Protein AF-A0A969NGX4-F1 (afdb_monomer)

Structure (mmCIF, N/CA/C/O backbone):
data_AF-A0A969NGX4-F1
#
_entry.id   AF-A0A969NGX4-F1
#
loop_
_atom_site.group_PDB
_atom_site.id
_atom_site.type_symbol
_atom_site.label_atom_id
_atom_site.label_alt_id
_atom_site.label_comp_id
_atom_site.label_asym_id
_atom_site.label_entity_id
_atom_site.label_seq_id
_atom_site.pdbx_PDB_ins_code
_atom_site.Cartn_x
_atom_site.Cartn_y
_atom_site.Cartn_z
_atom_site.occupancy
_atom_site.B_iso_or_equiv
_atom_site.auth_seq_id
_atom_site.auth_comp_id
_atom_site.auth_asym_id
_atom_site.auth_atom_id
_atom_site.pdbx_PDB_model_num
ATOM 1 N N . MET A 1 1 ? -13.660 48.968 74.681 1.00 56.00 1 MET A N 1
ATOM 2 C CA . MET A 1 1 ? -14.107 49.288 73.304 1.00 56.00 1 MET A CA 1
ATOM 3 C C . MET A 1 1 ? -13.063 50.127 72.550 1.00 56.00 1 MET A C 1
ATOM 5 O O . MET A 1 1 ? -13.351 51.250 72.179 1.00 56.00 1 MET A O 1
ATOM 9 N N . LYS A 1 2 ? -11.836 49.622 72.345 1.00 55.75 2 LYS A N 1
ATOM 10 C CA . LYS A 1 2 ? -10.842 50.194 71.397 1.00 55.75 2 LYS A CA 1
ATOM 11 C C . LYS A 1 2 ? -9.963 49.120 70.725 1.00 55.75 2 LYS A C 1
ATOM 13 O O . LYS A 1 2 ? -9.243 49.414 69.782 1.00 55.75 2 LYS A O 1
ATOM 18 N N . ASN A 1 3 ? -10.086 47.860 71.152 1.00 52.69 3 ASN A N 1
ATOM 19 C CA . ASN A 1 3 ? -9.136 46.796 70.815 1.00 52.69 3 ASN A CA 1
ATOM 20 C C . ASN A 1 3 ? -9.698 45.814 69.769 1.00 52.69 3 ASN A C 1
ATOM 22 O O . ASN A 1 3 ? -8.969 44.977 69.259 1.00 52.69 3 ASN A O 1
ATOM 26 N N . PHE A 1 4 ? -10.985 45.928 69.421 1.00 52.56 4 PHE A N 1
ATOM 27 C CA . PHE A 1 4 ? -11.617 45.094 68.391 1.00 52.56 4 PHE A CA 1
ATOM 28 C C . PHE A 1 4 ? -11.477 45.692 66.977 1.00 52.56 4 PHE A C 1
ATOM 30 O O . PHE A 1 4 ? -11.588 44.989 65.981 1.00 52.56 4 PHE A O 1
ATOM 37 N N . ALA A 1 5 ? -11.167 46.990 66.879 1.00 51.47 5 ALA A N 1
ATOM 38 C CA . ALA A 1 5 ? -11.031 47.696 65.603 1.00 51.47 5 ALA A CA 1
ATOM 39 C C . ALA A 1 5 ? -9.671 47.489 64.903 1.00 51.47 5 ALA A C 1
ATOM 41 O O . ALA A 1 5 ? -9.511 47.910 63.760 1.00 51.47 5 ALA A O 1
ATOM 42 N N . PHE A 1 6 ? -8.693 46.849 65.556 1.00 50.72 6 PHE A N 1
ATOM 43 C CA . PHE A 1 6 ? -7.379 46.582 64.952 1.00 50.72 6 PHE A CA 1
ATOM 44 C C . PHE A 1 6 ? -7.297 45.235 64.223 1.00 50.72 6 PHE A C 1
ATOM 46 O O . PHE A 1 6 ? -6.544 45.120 63.262 1.00 50.72 6 PHE A O 1
ATOM 53 N N . ILE A 1 7 ? -8.106 44.243 64.605 1.00 48.97 7 ILE A N 1
ATOM 54 C CA . ILE A 1 7 ? -8.082 42.912 63.973 1.00 48.97 7 ILE A CA 1
ATOM 55 C C . ILE A 1 7 ? -8.786 42.942 62.604 1.00 48.97 7 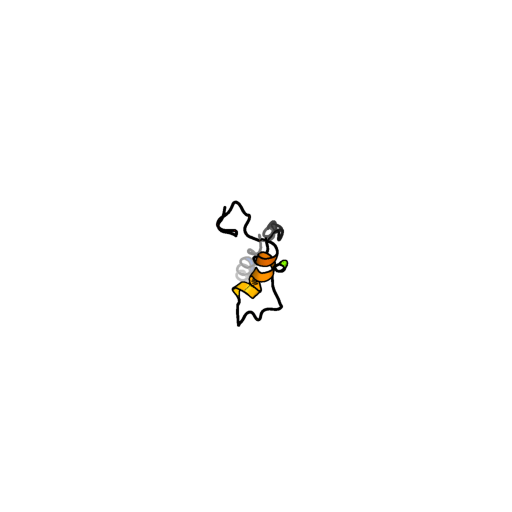ILE A C 1
ATOM 57 O O . ILE A 1 7 ? -8.354 42.283 61.663 1.00 48.97 7 ILE A O 1
ATOM 61 N N . ALA A 1 8 ? -9.802 43.795 62.436 1.00 41.97 8 ALA A N 1
ATOM 62 C CA . ALA A 1 8 ? -10.538 43.921 61.176 1.00 41.97 8 ALA A CA 1
ATOM 63 C C . ALA A 1 8 ? -9.748 44.601 60.035 1.00 41.97 8 ALA A C 1
ATOM 65 O O . ALA A 1 8 ? -10.154 44.508 58.881 1.00 41.97 8 ALA A O 1
ATOM 66 N N . LYS A 1 9 ? -8.617 45.267 60.319 1.00 43.44 9 LYS A N 1
ATOM 67 C CA . LYS A 1 9 ? -7.780 45.902 59.280 1.00 43.44 9 LYS A CA 1
ATOM 68 C C . LYS A 1 9 ? -6.698 44.990 58.697 1.00 43.44 9 LYS A C 1
ATOM 70 O O . LYS A 1 9 ? -6.031 45.394 57.753 1.00 43.44 9 LYS A O 1
ATOM 75 N N . LEU A 1 10 ? -6.542 43.769 59.212 1.00 46.91 10 LEU A N 1
ATOM 76 C CA . LEU A 1 10 ? -5.533 42.816 58.732 1.00 46.91 10 LEU A CA 1
ATOM 77 C C . LEU A 1 10 ? -6.090 41.777 57.739 1.00 46.91 10 LEU A C 1
ATOM 79 O O . LEU A 1 10 ? -5.330 40.989 57.194 1.00 46.91 10 LEU A O 1
ATOM 83 N N . LEU A 1 11 ? -7.397 41.812 57.448 1.00 49.91 11 LEU A N 1
ATOM 84 C CA . LEU A 1 11 ? -8.074 40.884 56.527 1.00 49.91 11 LEU A CA 1
ATOM 85 C C . LEU A 1 11 ? -8.686 41.566 55.288 1.00 49.91 11 LEU A C 1
ATOM 87 O O . LEU A 1 11 ? -9.555 40.995 54.640 1.00 49.91 11 LEU A O 1
ATOM 91 N N . PHE A 1 12 ? -8.244 42.778 54.939 1.00 50.88 12 PHE A N 1
ATOM 92 C CA . PHE A 1 12 ? -8.714 43.493 53.738 1.00 50.88 12 PHE A CA 1
ATOM 93 C C . PHE A 1 12 ? -7.566 43.964 52.832 1.00 50.88 12 PHE A C 1
ATOM 95 O O . PHE A 1 12 ? -7.658 44.983 52.156 1.00 50.88 12 PHE A O 1
ATOM 102 N N . GLY A 1 13 ? -6.443 43.250 52.853 1.00 49.19 13 GLY A N 1
ATOM 103 C CA . GLY A 1 13 ? -5.220 43.672 52.173 1.00 49.19 13 GLY A CA 1
ATOM 104 C C . GLY A 1 13 ? -4.517 42.557 51.421 1.00 49.19 13 GLY A C 1
ATOM 105 O O . GLY A 1 13 ? -3.296 42.555 51.398 1.00 49.19 13 GLY A O 1
ATOM 106 N N . LEU A 1 14 ? -5.240 41.586 50.857 1.00 62.12 14 LEU A N 1
ATOM 107 C CA . LEU A 1 14 ? -4.643 40.656 49.897 1.00 62.12 14 LEU A CA 1
ATOM 108 C C . LEU A 1 14 ? -5.716 39.968 49.039 1.00 62.12 14 LEU A C 1
ATOM 110 O O . LEU A 1 14 ? -6.297 38.979 49.469 1.00 62.12 14 LEU A O 1
ATOM 114 N N . ALA A 1 15 ? -5.982 40.518 47.849 1.00 52.91 15 ALA A N 1
ATOM 115 C CA . ALA A 1 15 ? -6.386 39.819 46.613 1.00 52.91 15 ALA A CA 1
ATOM 116 C C . ALA A 1 15 ? -6.993 40.825 45.607 1.00 52.91 15 ALA A C 1
ATOM 118 O O . ALA A 1 15 ? -7.810 41.644 46.026 1.00 52.91 15 ALA A O 1
ATOM 119 N N . PRO A 1 16 ? -6.748 40.732 44.284 1.00 50.66 16 PRO A N 1
ATOM 120 C CA . PRO A 1 16 ? -5.642 40.075 43.586 1.00 50.66 16 PRO A CA 1
ATOM 121 C C . PRO A 1 16 ? -5.043 40.948 42.451 1.00 50.66 16 PRO A C 1
ATOM 123 O O . PRO A 1 16 ? -5.729 41.360 41.517 1.00 50.66 16 PRO A O 1
ATOM 126 N N . LEU A 1 17 ? -3.721 41.142 42.459 1.00 61.28 17 LEU A N 1
ATOM 127 C CA . LEU A 1 17 ? -2.948 41.443 41.245 1.00 61.28 17 LEU A CA 1
ATOM 128 C C . LEU A 1 17 ? -2.850 40.152 40.414 1.00 61.28 17 LEU A C 1
ATOM 130 O O . LEU A 1 17 ? -1.853 39.444 40.497 1.00 61.28 17 LEU A O 1
ATOM 134 N N . ALA A 1 18 ? -3.900 39.787 39.675 1.00 61.09 18 ALA A N 1
ATOM 135 C CA . ALA A 1 18 ? -3.865 38.588 38.828 1.00 61.09 18 ALA A CA 1
ATOM 136 C C . ALA A 1 18 ? -4.792 38.655 37.601 1.00 61.09 18 ALA A C 1
ATOM 138 O O . ALA A 1 18 ? -5.416 37.661 37.250 1.00 61.09 18 ALA A O 1
ATOM 139 N N . LEU A 1 19 ? -4.887 39.806 36.923 1.00 59.56 19 LEU A N 1
ATOM 140 C CA . LEU A 1 19 ? -5.631 39.911 35.652 1.00 59.56 19 LEU A CA 1
ATOM 141 C C . LEU A 1 19 ? -4.750 40.001 34.392 1.00 59.56 19 LEU A C 1
ATOM 143 O O . LEU A 1 19 ? -5.257 40.313 33.324 1.00 59.56 19 LEU A O 1
ATOM 147 N N . PHE A 1 20 ? -3.456 39.669 34.464 1.00 61.62 20 PHE A N 1
ATOM 148 C CA . PHE A 1 20 ? -2.578 39.630 33.279 1.00 61.62 20 PHE A CA 1
ATOM 149 C C . PHE A 1 20 ? -1.936 38.259 33.038 1.00 61.62 20 PHE A C 1
ATOM 151 O O . PHE A 1 20 ? -0.764 38.166 32.690 1.00 61.62 20 PHE A O 1
ATOM 158 N N . SER A 1 21 ? -2.692 37.172 33.210 1.00 62.03 21 SER A N 1
ATOM 159 C CA . SER A 1 21 ? -2.204 35.831 32.862 1.00 62.03 21 SER A CA 1
ATOM 160 C C . SER 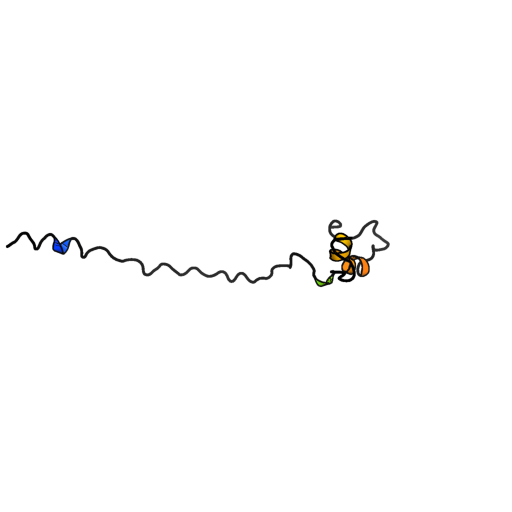A 1 21 ? -3.165 35.103 31.928 1.00 62.03 21 SER A C 1
ATOM 162 O O . SER A 1 21 ? -3.861 34.176 32.320 1.00 62.03 21 SER A O 1
ATOM 164 N N . CYS A 1 22 ? -3.228 35.571 30.683 1.00 55.50 22 CYS A N 1
ATOM 165 C CA . CYS A 1 22 ? -3.325 34.711 29.503 1.00 55.50 22 CYS A CA 1
ATOM 166 C C . CYS A 1 22 ? -3.299 35.584 28.251 1.00 55.50 22 CYS A C 1
ATOM 168 O O . CYS A 1 22 ? -4.328 36.022 27.750 1.00 55.50 22 CYS A O 1
ATOM 170 N N . ASN A 1 23 ? -2.101 35.819 27.732 1.00 60.53 23 ASN A N 1
ATOM 171 C CA . ASN A 1 23 ? -1.938 35.932 26.291 1.00 60.53 23 ASN A CA 1
ATOM 172 C C . ASN A 1 23 ? -0.950 34.837 25.899 1.00 60.53 23 ASN A C 1
ATOM 174 O O . ASN A 1 23 ? 0.222 35.079 25.627 1.00 60.53 23 ASN A O 1
ATOM 178 N N . SER A 1 24 ? -1.408 33.592 26.047 1.00 59.62 24 SER A N 1
ATOM 179 C CA . SER A 1 24 ? -0.737 32.467 25.421 1.00 59.62 24 SER A CA 1
ATOM 180 C C . SER A 1 24 ? -1.174 32.534 23.970 1.00 59.62 24 SER A C 1
ATOM 182 O O . SER A 1 24 ? -2.318 32.211 23.652 1.00 59.62 24 SER A O 1
ATOM 184 N N . SER A 1 25 ? -0.306 33.077 23.118 1.00 60.06 25 SER A N 1
ATOM 185 C CA . SER A 1 25 ? -0.435 32.928 21.677 1.00 60.06 25 SER A CA 1
ATOM 186 C C . SER A 1 25 ? -0.619 31.436 21.417 1.00 60.06 25 SER A C 1
ATOM 188 O O . SER A 1 25 ? 0.319 30.663 21.599 1.00 60.06 25 SER A O 1
ATOM 190 N N . GLN A 1 26 ? -1.841 31.015 21.084 1.00 60.22 26 GLN A N 1
ATOM 191 C CA . GLN A 1 26 ? -2.050 29.695 20.518 1.00 60.22 26 GLN A CA 1
ATOM 192 C C . GLN A 1 26 ? -1.281 29.700 19.205 1.00 60.22 26 GLN A C 1
ATOM 194 O O . GLN A 1 26 ? -1.705 30.327 18.235 1.00 60.22 26 GLN A O 1
ATOM 199 N N . GLU A 1 27 ? -0.123 29.046 19.191 1.00 59.66 27 GLU A N 1
ATOM 200 C CA . GLU A 1 27 ? 0.433 28.574 17.938 1.00 59.66 27 GLU A CA 1
ATOM 201 C C . GLU A 1 27 ? -0.649 27.697 17.314 1.00 59.66 27 GLU A C 1
ATOM 203 O O . GLU A 1 27 ? -1.024 26.650 17.849 1.00 59.66 27 GLU A O 1
ATOM 208 N N . VAL A 1 28 ? -1.232 28.187 16.221 1.00 58.22 28 VAL A N 1
ATOM 209 C CA . VAL A 1 28 ? -2.058 27.369 15.348 1.00 58.22 28 VAL A CA 1
ATOM 210 C C . VAL A 1 28 ? -1.107 26.316 14.806 1.00 58.22 28 VAL A C 1
ATOM 212 O O . VAL A 1 28 ? -0.359 26.578 13.869 1.00 58.22 28 VAL A O 1
ATOM 215 N N . VAL A 1 29 ? -1.092 25.144 15.439 1.00 63.16 29 VAL A N 1
ATOM 216 C CA . VAL A 1 29 ? -0.505 23.944 14.855 1.00 63.16 29 VAL A CA 1
ATOM 217 C C . VAL A 1 29 ? -1.354 23.658 13.624 1.00 63.16 29 VAL A C 1
ATOM 219 O O . VAL A 1 29 ? -2.422 23.044 13.713 1.00 63.16 29 VAL A O 1
ATOM 222 N N . THR A 1 30 ? -0.936 24.190 12.475 1.00 61.25 30 THR A N 1
ATOM 223 C CA . THR A 1 30 ? -1.455 23.727 11.198 1.00 61.25 30 THR A CA 1
ATOM 224 C C . THR A 1 30 ? -1.124 22.243 11.167 1.00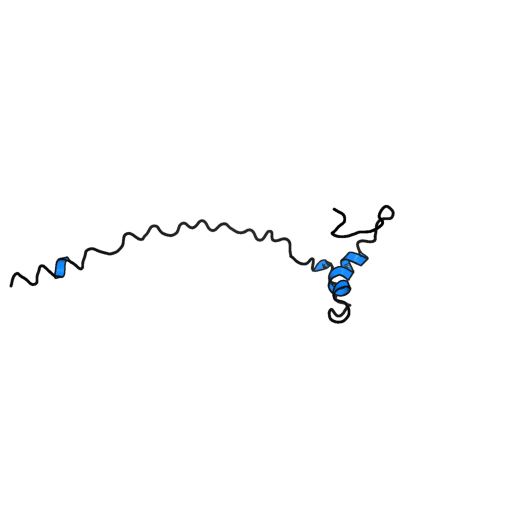 61.25 30 THR A C 1
ATOM 226 O O . THR A 1 30 ? 0.027 21.834 11.315 1.00 61.25 30 THR A O 1
ATOM 229 N N . ASN A 1 31 ? -2.162 21.409 11.126 1.00 63.72 31 ASN A N 1
ATOM 230 C CA . ASN A 1 31 ? -2.015 19.969 10.971 1.00 63.72 31 ASN A CA 1
ATOM 231 C C . ASN A 1 31 ? -1.576 19.685 9.527 1.00 63.72 31 ASN A C 1
ATOM 233 O O . ASN A 1 31 ? -2.256 18.976 8.796 1.00 63.72 31 ASN A O 1
ATOM 237 N N . ASP A 1 32 ? -0.416 20.199 9.124 1.00 66.12 32 ASP A N 1
ATOM 238 C CA . ASP A 1 32 ? 0.306 19.755 7.931 1.00 66.12 32 ASP A CA 1
ATOM 239 C C . ASP A 1 32 ? 1.014 18.421 8.241 1.00 66.12 32 ASP A C 1
ATOM 241 O O . ASP A 1 32 ? 2.144 18.162 7.830 1.00 66.12 32 ASP A O 1
ATOM 245 N N . ALA A 1 33 ? 0.366 17.582 9.055 1.00 74.31 33 ALA A N 1
ATOM 246 C CA . ALA A 1 33 ? 0.863 16.284 9.438 1.00 74.31 33 ALA A CA 1
ATOM 247 C C . ALA A 1 33 ? 0.798 15.397 8.199 1.00 74.31 33 ALA A C 1
ATOM 249 O O . ALA A 1 33 ? -0.285 15.017 7.751 1.00 74.31 33 ALA A O 1
ATOM 250 N N . VAL A 1 34 ? 1.968 15.066 7.653 1.00 79.12 34 VAL A N 1
ATOM 251 C CA . VAL A 1 34 ? 2.080 13.961 6.705 1.00 79.12 34 VAL A CA 1
ATOM 252 C C . VAL A 1 34 ? 1.492 12.733 7.404 1.00 79.12 34 VAL A C 1
ATOM 254 O O . VAL A 1 34 ? 1.935 12.404 8.513 1.00 79.12 34 VAL A O 1
ATOM 257 N N . PRO A 1 35 ? 0.458 12.095 6.831 1.00 83.94 35 PRO A N 1
ATOM 258 C CA . PRO A 1 35 ? -0.165 10.953 7.468 1.00 83.94 35 PRO A CA 1
ATOM 259 C C . PRO A 1 35 ? 0.883 9.859 7.669 1.00 83.94 35 PRO A C 1
ATOM 261 O O . PRO A 1 35 ? 1.670 9.557 6.777 1.00 83.94 35 PRO A O 1
ATOM 264 N N . ALA A 1 36 ? 0.886 9.243 8.852 1.00 86.31 36 ALA A N 1
ATOM 265 C CA . ALA A 1 36 ? 1.819 8.159 9.165 1.00 86.31 36 ALA A CA 1
ATOM 266 C C . ALA A 1 36 ? 1.624 6.926 8.263 1.00 86.31 36 ALA A C 1
ATOM 268 O O . ALA A 1 36 ? 2.498 6.066 8.192 1.00 86.31 36 ALA A O 1
ATOM 269 N N . LEU A 1 37 ? 0.465 6.832 7.605 1.00 89.44 37 LEU A N 1
ATOM 270 C CA . LEU A 1 37 ? 0.108 5.755 6.703 1.00 89.44 37 LEU A CA 1
ATOM 271 C C . LEU A 1 37 ? -0.581 6.310 5.455 1.00 89.44 37 LEU A C 1
ATOM 273 O O . LEU A 1 37 ? -1.582 7.022 5.545 1.00 89.44 37 LEU A O 1
ATOM 277 N N . GLU A 1 38 ? -0.078 5.902 4.298 1.00 92.69 38 GLU A N 1
ATOM 278 C CA . GLU A 1 38 ? -0.645 6.221 2.992 1.00 92.69 38 GLU A CA 1
ATOM 279 C C . GLU A 1 38 ? -1.827 5.291 2.685 1.00 92.69 38 GLU A C 1
ATOM 281 O O . GLU A 1 38 ? -1.684 4.243 2.055 1.00 92.69 38 GLU A O 1
ATOM 286 N N . LEU A 1 39 ? -3.021 5.669 3.150 1.00 94.94 39 LEU A N 1
ATOM 287 C CA . LEU A 1 39 ? -4.232 4.837 3.054 1.00 94.94 39 LEU A CA 1
ATOM 288 C C . LEU A 1 39 ? -4.616 4.460 1.615 1.00 94.94 39 LEU A C 1
ATOM 290 O O . LEU A 1 39 ? -5.282 3.451 1.403 1.00 94.94 39 LEU A O 1
ATOM 294 N N . GLN A 1 40 ? -4.186 5.250 0.633 1.00 95.38 40 GLN A N 1
ATOM 295 C CA . GLN A 1 40 ? -4.426 4.997 -0.789 1.00 95.38 40 GLN A CA 1
ATOM 296 C C . GLN A 1 40 ? -3.767 3.714 -1.315 1.00 95.38 40 GLN A C 1
ATOM 298 O O . GLN A 1 40 ? -4.186 3.209 -2.353 1.00 95.38 40 GLN A O 1
ATOM 303 N N . TYR A 1 41 ? -2.766 3.175 -0.611 1.00 96.94 41 TYR A N 1
ATOM 304 C CA . TYR A 1 41 ? -2.055 1.958 -1.013 1.00 96.94 41 TYR A CA 1
ATOM 305 C C . TYR A 1 41 ? -2.529 0.687 -0.298 1.00 96.94 41 TYR A C 1
ATOM 307 O O . TYR A 1 41 ? -2.015 -0.394 -0.595 1.00 96.94 41 TYR A O 1
ATOM 315 N N . ILE A 1 42 ? -3.516 0.794 0.598 1.00 97.56 42 ILE A N 1
ATOM 316 C CA . ILE A 1 42 ? -4.104 -0.360 1.285 1.00 97.56 42 ILE A CA 1
ATOM 317 C C . ILE A 1 42 ? -4.786 -1.279 0.262 1.00 97.56 42 ILE A C 1
ATOM 319 O O . ILE A 1 42 ? -5.740 -0.886 -0.414 1.00 97.56 42 ILE A O 1
ATOM 323 N N . ASP A 1 43 ? -4.351 -2.535 0.208 1.00 98.06 43 ASP A N 1
ATOM 324 C CA . ASP A 1 43 ? -5.028 -3.597 -0.529 1.00 98.06 43 ASP A CA 1
ATOM 325 C C . ASP A 1 43 ? -6.043 -4.301 0.381 1.00 98.06 43 ASP A C 1
ATOM 327 O O . ASP A 1 43 ? -5.766 -5.315 1.022 1.00 98.06 43 ASP A O 1
ATOM 331 N N . SER A 1 44 ? -7.258 -3.751 0.422 1.00 97.56 44 SER A N 1
ATOM 332 C CA . SER A 1 44 ? -8.363 -4.287 1.235 1.00 97.56 44 SER A CA 1
ATOM 333 C C . SER A 1 44 ? -8.868 -5.675 0.814 1.00 97.56 44 SER A C 1
ATOM 335 O O . SER A 1 44 ? -9.739 -6.229 1.484 1.00 97.56 44 SER A O 1
ATOM 337 N N . THR A 1 45 ? -8.346 -6.249 -0.277 1.00 98.19 45 THR A N 1
ATOM 338 C CA . THR A 1 45 ? -8.670 -7.625 -0.682 1.00 98.19 45 THR A CA 1
ATOM 339 C C . THR A 1 45 ? -7.890 -8.671 0.115 1.00 98.19 45 THR A C 1
ATOM 341 O O . THR A 1 45 ? -8.290 -9.836 0.149 1.00 98.19 45 THR A O 1
ATOM 344 N N . VAL A 1 46 ? -6.817 -8.258 0.797 1.00 98.62 46 VAL A N 1
ATOM 345 C CA . VAL A 1 46 ? -5.978 -9.114 1.637 1.00 98.62 46 VAL A CA 1
ATOM 346 C C . VAL A 1 46 ? -6.384 -8.967 3.098 1.00 98.62 46 VAL A C 1
ATOM 348 O O . VAL A 1 46 ? -6.525 -7.863 3.616 1.00 98.62 46 VAL A O 1
ATOM 351 N N . ASN A 1 47 ? -6.575 -10.087 3.795 1.00 98.31 47 ASN A N 1
ATOM 352 C CA . ASN A 1 47 ? -6.789 -10.050 5.236 1.00 98.31 47 ASN A CA 1
ATOM 353 C C . ASN A 1 47 ? -5.461 -9.690 5.934 1.00 98.31 47 ASN A C 1
ATOM 355 O O . ASN A 1 47 ? -4.476 -10.413 5.760 1.00 98.31 47 ASN A O 1
ATOM 359 N N . PRO A 1 48 ? -5.413 -8.632 6.764 1.00 98.00 48 PRO A N 1
ATOM 360 C CA . PRO A 1 48 ? -4.183 -8.224 7.444 1.00 98.00 48 PRO A CA 1
ATOM 361 C C . PRO A 1 48 ? -3.608 -9.288 8.389 1.00 98.00 48 PRO A C 1
ATOM 363 O O . PRO A 1 48 ? -2.422 -9.234 8.701 1.00 98.00 48 PRO A O 1
ATOM 366 N N . GLY A 1 49 ? -4.426 -10.233 8.866 1.00 98.44 49 GLY A N 1
ATOM 367 C CA . GLY A 1 49 ? -3.959 -11.352 9.689 1.00 98.44 49 GLY A CA 1
ATOM 368 C C . GLY A 1 49 ? -3.186 -12.419 8.908 1.00 98.44 49 GLY A C 1
ATOM 369 O O . GLY A 1 49 ? -2.401 -13.144 9.515 1.00 98.44 49 GLY A O 1
ATOM 370 N N . ASP A 1 50 ? -3.389 -12.494 7.590 1.00 98.56 50 ASP A N 1
ATOM 371 C CA . ASP A 1 50 ? -2.731 -13.470 6.718 1.00 98.56 50 ASP A CA 1
ATOM 372 C C . ASP A 1 50 ? -1.431 -12.893 6.137 1.00 98.56 50 ASP A C 1
ATOM 374 O O . ASP A 1 50 ? -0.390 -13.547 6.179 1.00 98.56 50 ASP A O 1
ATOM 378 N N . ASP A 1 51 ? -1.474 -11.649 5.644 1.00 98.62 51 ASP A N 1
ATOM 379 C CA . ASP A 1 51 ? -0.298 -10.917 5.166 1.00 98.62 51 ASP A CA 1
ATOM 380 C C . ASP A 1 51 ? -0.463 -9.404 5.379 1.00 98.62 51 ASP A C 1
ATOM 382 O O . ASP A 1 51 ? -1.052 -8.680 4.571 1.00 98.62 51 ASP A O 1
ATOM 386 N N . PHE A 1 52 ? 0.082 -8.908 6.490 1.00 98.06 52 PHE A N 1
ATOM 387 C CA . PHE A 1 52 ? 0.021 -7.485 6.817 1.00 98.06 52 PHE A CA 1
ATOM 388 C C . PHE A 1 52 ? 0.845 -6.619 5.855 1.00 98.06 52 PHE A C 1
ATOM 390 O O . PHE A 1 52 ? 0.470 -5.478 5.583 1.00 98.06 52 PHE A O 1
ATOM 397 N N . PHE A 1 53 ? 1.961 -7.137 5.330 1.00 97.44 53 PHE A N 1
ATOM 398 C CA . PHE A 1 53 ? 2.808 -6.373 4.417 1.00 97.44 53 PHE A CA 1
ATOM 399 C C . PHE A 1 53 ? 2.078 -6.125 3.100 1.00 97.44 53 PHE A C 1
ATOM 401 O O . PHE A 1 53 ? 2.037 -4.981 2.638 1.00 97.44 53 PHE A O 1
ATOM 408 N N . GLN A 1 54 ? 1.452 -7.165 2.548 1.00 98.38 54 GLN A N 1
ATOM 409 C CA . GLN A 1 54 ? 0.644 -7.057 1.342 1.00 98.38 54 GLN A CA 1
ATOM 410 C C . GLN A 1 54 ? -0.622 -6.224 1.578 1.00 98.38 54 GLN A C 1
ATOM 412 O O . GLN A 1 54 ? -0.954 -5.397 0.736 1.00 98.38 54 GLN A O 1
ATOM 417 N N . PHE A 1 55 ? -1.294 -6.365 2.725 1.00 98.44 55 PHE A N 1
ATOM 418 C CA . PHE A 1 55 ? -2.447 -5.521 3.059 1.00 98.44 55 PHE A CA 1
ATOM 419 C C . PHE A 1 55 ? -2.090 -4.027 3.063 1.00 98.44 55 PHE A C 1
ATOM 421 O O . PHE A 1 55 ? -2.811 -3.216 2.489 1.00 98.44 55 PHE A O 1
ATOM 428 N N . VAL A 1 56 ? -0.972 -3.649 3.689 1.00 97.62 56 VAL A N 1
ATOM 429 C CA . VAL A 1 56 ? -0.580 -2.237 3.816 1.00 97.62 56 VAL A CA 1
ATOM 430 C C . VAL A 1 56 ? 0.022 -1.670 2.529 1.00 97.62 56 VAL A C 1
ATOM 432 O O . VAL A 1 56 ? -0.240 -0.516 2.199 1.00 97.62 56 VAL A O 1
ATOM 435 N N . ASN A 1 57 ? 0.833 -2.453 1.812 1.00 97.44 57 ASN A N 1
ATOM 436 C CA . ASN A 1 57 ? 1.660 -1.953 0.708 1.00 97.44 57 ASN A CA 1
ATOM 437 C C . ASN A 1 57 ? 1.243 -2.481 -0.671 1.00 97.44 57 ASN A C 1
ATOM 439 O O . ASN A 1 57 ? 1.857 -2.104 -1.668 1.00 97.44 57 ASN A O 1
ATOM 443 N N . GLY A 1 58 ? 0.234 -3.350 -0.761 1.00 97.81 58 GLY A N 1
ATOM 444 C CA . GLY A 1 58 ? -0.132 -4.047 -1.996 1.00 97.81 58 GLY A CA 1
ATOM 445 C C . GLY A 1 58 ? -0.483 -3.109 -3.151 1.00 97.81 58 GLY A C 1
ATOM 446 O O . GLY A 1 58 ? -0.058 -3.348 -4.283 1.00 97.81 58 GLY A O 1
ATOM 447 N N . GLY A 1 59 ? -1.168 -1.997 -2.867 1.00 98.06 59 GLY A N 1
ATOM 448 C CA . GLY A 1 59 ? -1.425 -0.951 -3.857 1.00 98.06 59 GLY A CA 1
ATOM 449 C C . GLY A 1 59 ? -0.137 -0.282 -4.341 1.00 98.06 59 GLY A C 1
ATOM 450 O O . GLY A 1 59 ? 0.072 -0.144 -5.543 1.00 98.06 59 GLY A O 1
ATOM 451 N N . TRP A 1 60 ? 0.777 0.050 -3.424 1.00 97.25 60 TRP A N 1
ATOM 452 C CA . TRP A 1 60 ? 2.058 0.666 -3.784 1.00 97.25 60 TRP A CA 1
ATOM 453 C C . TRP A 1 60 ? 2.902 -0.266 -4.656 1.00 97.25 60 TRP A C 1
ATOM 455 O O . TRP A 1 60 ? 3.418 0.167 -5.682 1.00 97.25 60 TRP A O 1
ATOM 465 N N . LEU A 1 61 ? 2.999 -1.549 -4.291 1.00 97.00 61 LEU A N 1
ATOM 466 C CA . LEU A 1 61 ? 3.756 -2.554 -5.048 1.00 97.00 61 LEU A CA 1
ATOM 467 C C . LEU A 1 61 ? 3.231 -2.716 -6.477 1.00 97.00 61 LEU A C 1
ATOM 469 O O . LEU A 1 61 ? 4.017 -2.891 -7.406 1.00 97.00 61 LEU A O 1
ATOM 473 N N . LYS A 1 62 ? 1.908 -2.648 -6.656 1.00 96.88 62 LYS A N 1
ATOM 474 C CA . LYS A 1 62 ? 1.268 -2.731 -7.972 1.00 96.88 62 LYS A CA 1
ATOM 475 C C . LYS A 1 62 ? 1.588 -1.518 -8.847 1.00 96.88 62 LYS A C 1
ATOM 477 O O . LYS A 1 62 ? 1.839 -1.685 -10.039 1.00 96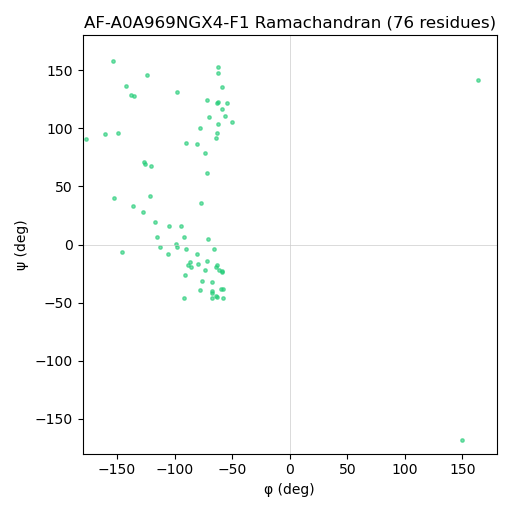.88 62 LYS A O 1
ATOM 482 N N . ASP A 1 63 ? 1.580 -0.327 -8.259 1.00 97.19 63 ASP A N 1
ATOM 483 C CA . ASP A 1 63 ? 1.742 0.930 -8.995 1.00 97.19 63 ASP A CA 1
ATOM 484 C C . ASP A 1 63 ? 3.217 1.327 -9.193 1.00 97.19 63 ASP A C 1
ATOM 486 O O . ASP A 1 63 ? 3.523 2.170 -10.036 1.00 97.19 63 ASP A O 1
ATOM 490 N N . ASN A 1 64 ? 4.143 0.714 -8.446 1.00 96.50 64 ASN A N 1
ATOM 491 C CA . ASN A 1 64 ? 5.564 1.070 -8.424 1.00 96.50 64 ASN A CA 1
ATOM 492 C C . ASN A 1 64 ? 6.460 -0.149 -8.716 1.00 96.50 64 ASN A C 1
ATOM 494 O O . ASN A 1 64 ? 7.170 -0.621 -7.820 1.00 96.50 64 ASN A O 1
ATOM 498 N N . PRO A 1 65 ? 6.464 -0.671 -9.958 1.00 96.44 65 PRO A N 1
ATOM 499 C CA . PRO A 1 65 ? 7.390 -1.730 -10.346 1.00 96.44 65 PRO A CA 1
ATOM 500 C C . PRO A 1 65 ? 8.845 -1.254 -10.235 1.00 96.44 65 PRO A C 1
ATOM 502 O O . PRO A 1 65 ? 9.136 -0.065 -10.380 1.00 96.44 65 PRO A O 1
ATOM 505 N N . VAL A 1 66 ? 9.769 -2.191 -10.004 1.00 96.25 66 VAL A N 1
ATOM 506 C CA . VAL A 1 66 ? 11.207 -1.884 -9.983 1.00 96.25 66 VAL A CA 1
ATOM 507 C C . VAL A 1 66 ? 11.624 -1.378 -11.371 1.00 96.25 66 VAL A C 1
ATOM 509 O O . VAL A 1 66 ? 11.413 -2.103 -12.343 1.00 96.25 66 VAL A O 1
ATOM 512 N N . PRO A 1 67 ? 12.200 -0.167 -11.488 1.00 95.88 67 PRO A N 1
ATOM 513 C CA . PRO A 1 67 ? 12.695 0.330 -12.768 1.00 95.88 67 PRO A CA 1
ATOM 514 C C . PRO A 1 67 ? 13.824 -0.547 -13.326 1.00 95.88 67 PRO A C 1
ATOM 516 O O . PRO A 1 67 ? 14.640 -1.061 -12.562 1.00 95.88 67 PRO A O 1
ATOM 519 N N . ASP A 1 68 ? 13.916 -0.665 -14.653 1.00 97.31 68 ASP A N 1
ATOM 520 C CA . ASP A 1 68 ? 14.883 -1.547 -15.336 1.00 97.31 68 ASP A CA 1
ATOM 521 C C . ASP A 1 68 ? 16.357 -1.231 -15.013 1.00 97.31 68 ASP A C 1
ATOM 523 O O . ASP A 1 68 ? 17.233 -2.084 -15.158 1.00 97.31 68 ASP A O 1
ATOM 527 N N . ASP A 1 69 ? 16.650 -0.005 -14.576 1.00 96.56 69 ASP A N 1
ATOM 528 C CA . ASP A 1 69 ? 17.986 0.456 -14.200 1.00 96.56 69 ASP A CA 1
ATOM 529 C C . ASP A 1 69 ? 18.303 0.276 -12.701 1.00 96.56 69 ASP A C 1
ATOM 531 O O . ASP A 1 69 ? 19.349 0.735 -12.230 1.00 96.56 69 ASP A O 1
ATOM 535 N N . LYS A 1 70 ? 17.424 -0.380 -11.930 1.00 94.81 70 LYS A N 1
ATOM 536 C 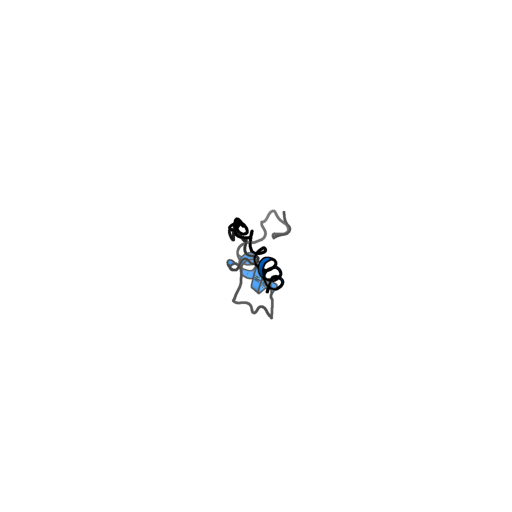CA . LYS A 1 70 ? 17.566 -0.582 -10.481 1.00 94.81 70 LYS A CA 1
ATOM 537 C C . LYS A 1 70 ? 17.502 -2.060 -10.108 1.00 94.81 70 LYS A C 1
ATOM 539 O O . LYS A 1 70 ? 16.740 -2.839 -10.662 1.00 94.81 70 LYS A O 1
ATOM 544 N N . THR A 1 71 ? 18.260 -2.441 -9.081 1.00 95.06 71 THR A N 1
ATOM 545 C CA . THR A 1 71 ? 18.157 -3.779 -8.470 1.00 95.06 71 THR A CA 1
ATOM 546 C C . THR A 1 71 ? 17.065 -3.865 -7.402 1.00 95.06 71 THR A C 1
ATOM 548 O O . THR A 1 71 ? 16.648 -4.960 -7.039 1.00 95.06 7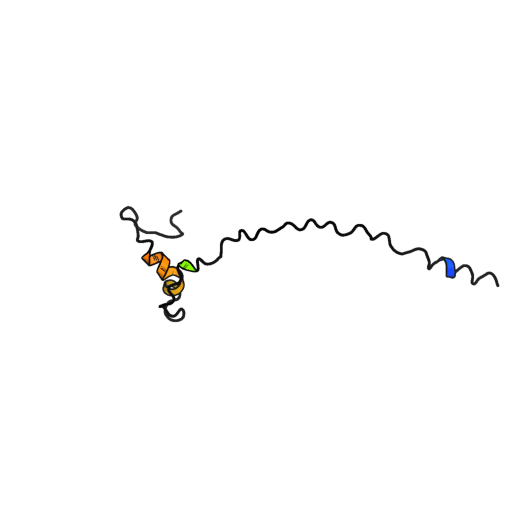1 THR A O 1
ATOM 551 N N . SER A 1 72 ? 16.620 -2.725 -6.867 1.00 94.12 72 S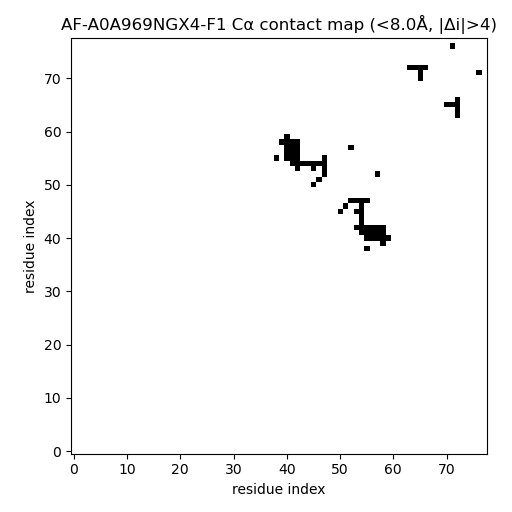ER A N 1
ATOM 552 C CA . SER A 1 72 ? 15.567 -2.621 -5.852 1.00 94.12 72 SER A CA 1
ATOM 553 C C . SER A 1 72 ? 14.865 -1.266 -5.934 1.00 94.12 72 SER A C 1
ATOM 555 O O . SER A 1 72 ? 15.422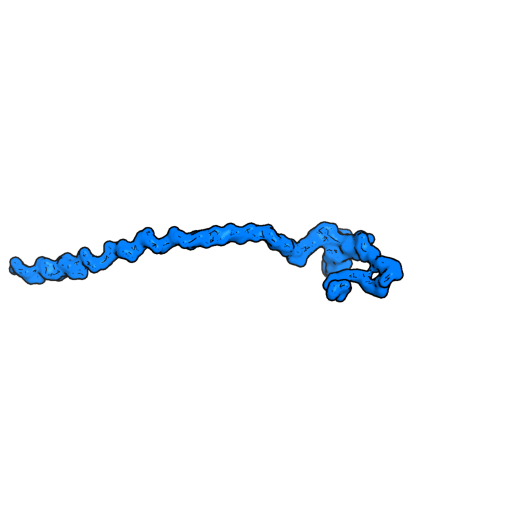 -0.298 -6.450 1.00 94.12 72 SER A O 1
ATOM 557 N N . TRP A 1 73 ? 13.640 -1.183 -5.417 1.00 95.12 73 TRP A N 1
ATOM 558 C CA . TRP A 1 73 ? 12.853 0.049 -5.391 1.00 95.12 73 TRP A CA 1
ATOM 559 C C . TRP A 1 73 ? 12.065 0.145 -4.085 1.00 95.12 73 TRP A C 1
ATOM 561 O O . TRP A 1 73 ? 11.514 -0.856 -3.629 1.00 95.12 73 TRP A O 1
ATOM 571 N N . GLY A 1 74 ? 12.048 1.323 -3.457 1.00 92.69 74 GLY A N 1
ATOM 572 C CA . GLY A 1 74 ? 11.345 1.539 -2.193 1.00 92.69 74 GLY A CA 1
ATOM 573 C C . GLY A 1 74 ? 11.976 2.605 -1.300 1.00 92.69 74 GLY A C 1
ATOM 574 O O . GLY A 1 74 ? 12.878 3.337 -1.704 1.00 92.69 74 GLY A O 1
ATOM 575 N N . VAL A 1 75 ? 11.509 2.654 -0.052 1.00 89.19 75 VAL A N 1
ATOM 576 C CA . VAL A 1 75 ? 11.803 3.705 0.943 1.00 89.19 75 VAL A CA 1
ATOM 577 C C . VAL A 1 75 ? 13.231 3.713 1.498 1.00 89.19 75 VAL A C 1
ATOM 579 O O . VAL A 1 75 ? 13.510 4.469 2.411 1.00 89.19 75 VAL A O 1
ATOM 582 N N . PHE A 1 76 ? 14.137 2.869 1.011 1.00 88.88 76 PHE A N 1
ATOM 583 C CA . PHE A 1 76 ? 15.541 2.854 1.452 1.00 88.88 76 PHE A CA 1
ATOM 584 C C . PHE A 1 76 ? 16.516 3.238 0.332 1.00 88.88 76 PHE A C 1
ATOM 586 O O . PHE A 1 76 ? 17.723 3.118 0.505 1.00 88.88 76 PHE A O 1
ATOM 593 N N . MET A 1 77 ? 16.005 3.666 -0.828 1.00 79.94 77 MET A N 1
ATOM 594 C CA . MET A 1 77 ? 16.812 3.973 -2.017 1.00 79.94 77 MET A CA 1
ATOM 595 C C . MET A 1 77 ? 17.192 5.461 -2.137 1.00 79.94 77 MET A C 1
ATOM 597 O O . MET A 1 77 ? 17.588 5.890 -3.223 1.00 79.94 77 MET A O 1
ATOM 601 N N . PHE A 1 78 ? 17.056 6.237 -1.057 1.00 63.53 78 PHE A N 1
ATOM 602 C CA . PHE A 1 78 ? 17.484 7.637 -0.965 1.00 63.53 78 PHE A CA 1
ATOM 603 C C . PHE A 1 78 ? 18.780 7.801 -0.168 1.00 63.53 78 PHE A C 1
ATOM 605 O O . PHE A 1 78 ? 19.039 6.970 0.731 1.00 63.53 78 PHE A O 1
#

Radius of gyration: 33.39 Å; Cα contacts (8 Å, |Δi|>4): 37; chains: 1; bounding box: 32×64×89 Å

Secondary structure (DSSP, 8-state):
--SSTTGGGSSSS-----S----------------SS-GGG--TTS-TTT-HHHHHHHHHHHH-PPPTT-S--STT--

Foldseek 3Di:
DPPVVVVVVVPPPDDDPPPPPDPPPPPPPPPPPPDPADPQQAPPVDDCVVPVCC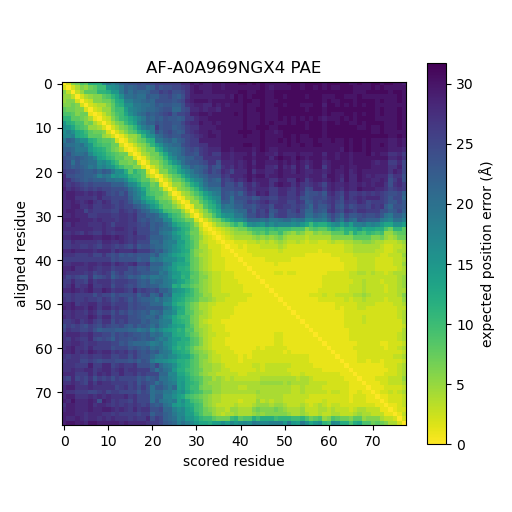RRHVSVCVVDPDDPVDPDDDDVPD

Solvent-accessible surface area (backbone atoms only — not comparable to full-atom values): 5520 Å² total; per-residue (Å²): 145,76,76,72,72,64,65,69,69,74,79,78,79,87,85,77,100,71,90,84,84,78,85,75,78,74,76,79,74,71,81,81,66,76,68,96,64,68,70,89,18,46,26,83,91,43,56,54,89,82,39,48,66,51,15,53,39,38,39,45,56,71,76,54,66,64,53,94,93,46,97,70,73,65,98,78,79,120

pLDDT: mean 78.32, std 19.86, range [41.97, 98.62]

Sequence (78 aa):
MKNFAFIAKLLFGLAPLALFSCNSSQEVVTNDAVPALELQYIDSTVNPGDDFFQFVNGGWLKDNPVPDDKTSWGVFMF

Mean predicted aligned error: 15.85 Å